Protein AF-A0A524NH60-F1 (afdb_monomer)

Nearest PDB structures (foldseek):
  4wa6-assembly3_H-2  TM=2.767E-01  e=3.581E+00  Saccharomyces cerevisiae S288C
  4w4u-assembly2_H  TM=2.781E-01  e=4.395E+00  Saccharomyces cerevisiae S288C
  4fk5-assembly1_E  TM=2.420E-01  e=9.314E+00  Saccharomyces cerevisiae S288C

Secondary structure (DSSP, 8-state):
-HHHHHHHHHHHHHHHHHHHHT----SPPHHHHHHHHHHHTT-TT--HHHHHHHHHHHTT--SS--------PPPSSPEEPTTT--EE-HHHHHHHHHHHHHHHHHHHHHHH--

Foldseek 3Di:
DVVVVVVVVVCVVVVVVCVVPVQPFFQDDPVNLVVVLVVVVVVPPQDPVNSVVSSVVSVPDGRDDDDDDDDDDFDQFFDAAPPPRDTDGSVVSVCVVCVPPVVVVVVVVVVVPD

pLDDT: mean 83.82, std 10.53, range [32.84, 96.94]

Sequence (114 aa):
MHAVWIWATAIVVYGLFRLWYDGWRGPLTPQEIEGHLERLRPSSDVDSARMEAVRGFLERDDGREFFMLNLVRLQPEPVARPYTGERMPAVKVLEGYTGSFVPALIAALVQITW

Mean predicted aligned error: 9.51 Å

Radius of gyration: 22.29 Å; Cα contacts (8 Å, |Δi|>4): 48; chains: 1; bounding box: 45×42×63 Å

Structure (mmCIF, N/CA/C/O backbone):
data_AF-A0A524NH60-F1
#
_entry.id   AF-A0A524NH60-F1
#
loop_
_atom_site.group_PDB
_atom_site.id
_atom_site.type_symbol
_atom_site.label_atom_id
_atom_site.label_alt_id
_atom_site.label_comp_id
_atom_site.label_asym_id
_atom_site.label_entity_id
_atom_site.label_seq_id
_atom_site.pdbx_PDB_ins_code
_atom_site.Cartn_x
_atom_site.Cartn_y
_atom_site.Cartn_z
_atom_site.occupancy
_atom_site.B_iso_or_equiv
_atom_site.auth_seq_id
_atom_site.auth_comp_id
_atom_site.auth_asym_id
_atom_site.auth_atom_id
_atom_site.pdbx_PDB_model_num
ATOM 1 N N . MET A 1 1 ? -24.744 -24.017 32.234 1.00 62.44 1 MET A N 1
ATOM 2 C CA . MET A 1 1 ? -23.640 -23.155 32.720 1.00 62.44 1 MET A CA 1
ATOM 3 C C . MET A 1 1 ? -22.483 -23.029 31.717 1.00 62.44 1 MET A C 1
ATOM 5 O O . MET A 1 1 ? -21.870 -21.976 31.688 1.00 62.44 1 MET A O 1
ATOM 9 N N . HIS A 1 2 ? -22.218 -24.009 30.839 1.00 72.94 2 HIS A N 1
ATOM 10 C CA . HIS A 1 2 ? -21.136 -23.923 29.832 1.00 72.94 2 HIS A CA 1
ATOM 11 C C . HIS A 1 2 ? -21.422 -23.004 28.634 1.00 72.94 2 HIS A C 1
ATOM 13 O O . HIS A 1 2 ? -20.512 -22.351 28.137 1.00 72.94 2 HIS A O 1
ATOM 19 N N . ALA A 1 3 ? -22.683 -22.901 28.201 1.00 83.44 3 ALA A N 1
ATOM 20 C CA . ALA A 1 3 ? -23.054 -22.064 27.058 1.00 83.44 3 ALA A CA 1
ATOM 21 C C . ALA A 1 3 ? -22.703 -20.580 27.271 1.00 83.44 3 ALA A C 1
ATOM 23 O O . ALA A 1 3 ? -22.219 -19.929 26.354 1.00 83.44 3 ALA A O 1
ATOM 24 N N . VAL A 1 4 ? -22.879 -20.062 28.491 1.00 91.50 4 VAL A N 1
ATOM 25 C CA . VAL A 1 4 ? -22.575 -18.659 28.824 1.00 91.50 4 VAL A CA 1
ATOM 26 C C . VAL A 1 4 ? -21.087 -18.356 28.639 1.00 91.50 4 VAL A C 1
ATOM 28 O O . VAL A 1 4 ? -20.748 -17.319 28.084 1.00 91.50 4 VAL A O 1
ATOM 31 N N . TRP A 1 5 ? -20.204 -19.278 29.031 1.00 93.31 5 TRP A N 1
ATOM 32 C CA . TRP A 1 5 ? -18.759 -19.113 28.864 1.00 93.31 5 TRP A CA 1
ATOM 33 C C . TRP A 1 5 ? -18.328 -19.160 27.398 1.00 93.31 5 TRP A C 1
ATOM 35 O O . TRP A 1 5 ? -17.512 -18.342 26.994 1.00 93.31 5 TRP A O 1
ATOM 45 N N . ILE A 1 6 ? -18.923 -20.041 26.586 1.00 93.06 6 ILE A N 1
ATOM 46 C CA . ILE A 1 6 ? -18.647 -20.104 25.140 1.00 93.06 6 ILE A CA 1
ATOM 47 C C . ILE A 1 6 ? -19.011 -18.774 24.469 1.00 93.06 6 ILE A C 1
ATOM 49 O O . ILE A 1 6 ? -18.200 -18.207 23.739 1.00 93.06 6 ILE A O 1
ATOM 53 N N . TRP A 1 7 ? -20.204 -18.247 24.753 1.00 95.38 7 TRP A N 1
ATOM 54 C CA . TRP A 1 7 ? -20.650 -16.967 24.200 1.00 95.38 7 TRP A CA 1
ATOM 55 C C . TRP A 1 7 ? -19.836 -15.782 24.726 1.00 95.38 7 TRP A C 1
ATOM 57 O O . TRP A 1 7 ? -19.492 -14.896 23.949 1.00 95.38 7 TRP A O 1
ATOM 67 N N . ALA A 1 8 ? -19.464 -15.781 26.009 1.00 95.44 8 ALA A N 1
ATOM 68 C CA . ALA A 1 8 ? -18.603 -14.748 26.578 1.00 95.44 8 ALA A CA 1
ATOM 69 C C . ALA A 1 8 ? -17.225 -14.727 25.901 1.00 95.44 8 ALA A C 1
ATOM 71 O O . ALA A 1 8 ? -16.763 -13.669 25.478 1.00 95.44 8 ALA A O 1
ATOM 72 N N . THR A 1 9 ? -16.592 -15.891 25.726 1.00 95.75 9 THR A N 1
ATOM 73 C CA . THR A 1 9 ? -15.311 -15.995 25.017 1.00 95.75 9 THR A CA 1
ATOM 74 C C . THR A 1 9 ? -15.441 -15.556 23.562 1.00 95.75 9 THR A C 1
ATOM 76 O O . THR A 1 9 ? -14.596 -14.802 23.087 1.00 95.75 9 THR A O 1
ATOM 79 N N . ALA A 1 10 ? -16.508 -15.958 22.865 1.00 95.44 10 ALA A N 1
ATOM 80 C CA . ALA A 1 10 ? -16.745 -15.538 21.486 1.00 95.44 10 ALA A CA 1
ATOM 81 C C . ALA A 1 10 ? -16.875 -14.011 21.360 1.00 95.44 10 ALA A C 1
ATOM 83 O O . ALA A 1 10 ? -16.264 -13.422 20.472 1.00 95.44 10 ALA A O 1
ATOM 84 N N . ILE A 1 11 ? -17.601 -13.360 22.277 1.00 96.69 11 ILE A N 1
ATOM 85 C CA . ILE A 1 11 ? -17.739 -11.896 22.309 1.00 96.69 11 ILE A CA 1
ATOM 86 C C . ILE A 1 11 ? -16.391 -11.223 22.565 1.00 96.69 11 ILE A C 1
ATOM 88 O O . ILE A 1 11 ? -16.067 -10.249 21.891 1.00 96.69 11 ILE A O 1
ATOM 92 N N . VAL A 1 12 ? -15.593 -11.738 23.503 1.00 96.94 12 VAL A N 1
ATOM 93 C CA . V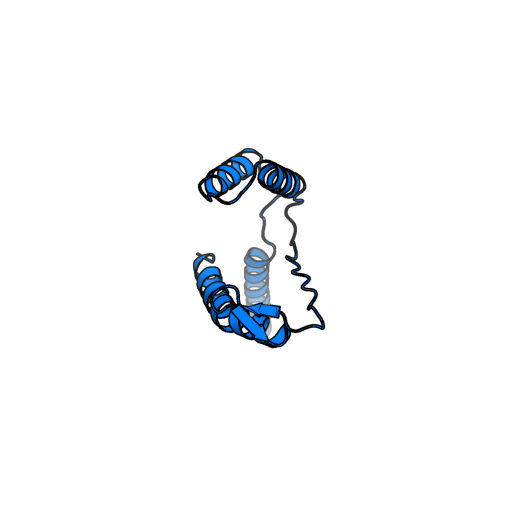AL A 1 12 ? -14.268 -11.174 23.806 1.00 96.94 12 VAL A CA 1
ATOM 94 C C . VAL A 1 12 ? -13.340 -11.291 22.600 1.00 96.94 12 VAL A C 1
ATOM 96 O O . VAL A 1 12 ? -12.741 -10.298 22.198 1.00 96.94 12 VAL A O 1
ATOM 99 N N . VAL A 1 13 ? -13.252 -12.472 21.983 1.00 96.62 13 VAL A N 1
ATOM 100 C CA . VAL A 1 13 ? -12.412 -12.691 20.796 1.00 96.62 13 VAL A CA 1
ATOM 101 C C . VAL A 1 13 ? -12.870 -11.808 19.639 1.00 96.62 13 VAL A C 1
ATOM 103 O O . VAL A 1 13 ? -12.044 -11.168 18.994 1.00 96.62 13 VAL A O 1
ATOM 106 N N . TYR A 1 14 ? -14.180 -11.720 19.406 1.00 94.81 14 TYR A N 1
ATOM 107 C CA . TYR A 1 14 ? -14.732 -10.874 18.354 1.00 94.81 14 TYR A CA 1
ATOM 108 C C . TYR A 1 14 ? -14.493 -9.383 18.620 1.00 94.81 14 TYR A C 1
ATOM 110 O O . TYR A 1 14 ? -14.135 -8.647 17.706 1.00 94.81 14 TYR A O 1
ATOM 118 N N . GLY A 1 15 ? -14.637 -8.934 19.868 1.00 95.19 15 GLY A N 1
ATOM 119 C CA . GLY A 1 15 ? -14.366 -7.555 20.266 1.00 95.19 15 GLY A CA 1
ATOM 120 C C . GLY A 1 15 ? -12.896 -7.182 20.093 1.00 95.19 15 GLY A C 1
ATOM 121 O O . GLY A 1 15 ? -12.602 -6.132 19.532 1.00 95.19 15 GLY A O 1
ATOM 122 N N . LEU A 1 16 ? -11.977 -8.063 20.501 1.00 94.06 16 LEU A N 1
ATOM 123 C CA . LEU A 1 16 ? -10.539 -7.882 20.284 1.00 94.06 16 LEU A CA 1
ATOM 124 C C . LEU A 1 16 ? -10.193 -7.849 18.795 1.00 94.06 16 LEU A C 1
ATOM 126 O O . LEU A 1 16 ? -9.455 -6.969 18.360 1.00 94.06 16 LEU A O 1
ATOM 130 N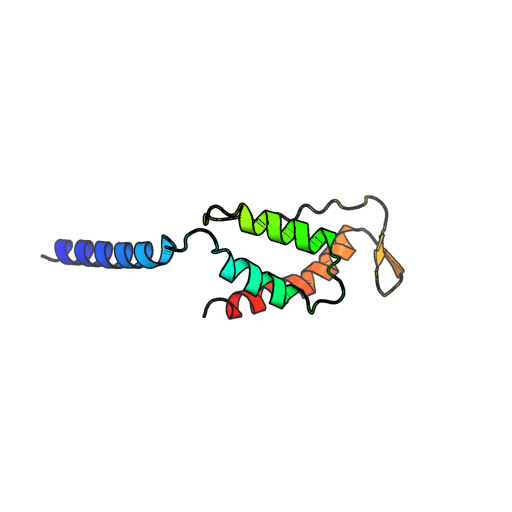 N . PHE A 1 17 ? -10.761 -8.771 18.013 1.00 91.88 17 PHE A N 1
ATOM 131 C CA . PHE A 1 17 ? -10.595 -8.781 16.563 1.00 91.88 17 PHE A CA 1
ATOM 132 C C . PHE A 1 17 ? -11.065 -7.465 15.952 1.00 91.88 17 PHE A C 1
ATOM 134 O O . PHE A 1 17 ? -10.336 -6.859 15.180 1.00 91.88 17 PHE A O 1
ATOM 141 N N . ARG A 1 18 ? -12.249 -6.988 16.336 1.00 90.19 18 ARG A N 1
ATOM 142 C CA . ARG A 1 18 ? -12.817 -5.746 15.820 1.00 90.19 18 ARG A CA 1
ATOM 143 C C . ARG A 1 18 ? -12.001 -4.519 16.220 1.00 90.19 18 ARG A C 1
ATOM 145 O O . ARG A 1 18 ? -11.785 -3.650 15.391 1.00 90.19 18 ARG A O 1
ATOM 152 N N . LEU A 1 19 ? -11.515 -4.467 17.459 1.00 87.50 19 LEU A N 1
ATOM 153 C CA . LEU A 1 19 ? -10.647 -3.390 17.943 1.00 87.50 19 LEU A CA 1
ATOM 154 C C . LEU A 1 19 ? -9.350 -3.298 17.128 1.00 87.50 19 LEU A C 1
ATOM 156 O O . LEU A 1 19 ? -8.857 -2.207 16.861 1.00 87.50 19 LEU A O 1
ATOM 160 N N . TRP A 1 20 ? -8.806 -4.451 16.740 1.00 85.50 20 TRP A N 1
ATOM 161 C CA . TRP A 1 20 ? -7.615 -4.540 15.905 1.00 85.50 20 TRP A CA 1
ATOM 162 C C . TRP A 1 20 ? -7.912 -4.272 14.418 1.00 85.50 20 TRP A C 1
ATOM 164 O O . TRP A 1 20 ? -7.127 -3.601 13.755 1.00 85.50 20 TRP A O 1
ATOM 174 N N . TYR A 1 21 ? -9.044 -4.762 13.904 1.00 83.00 21 TYR A N 1
ATOM 175 C CA . TYR A 1 21 ? -9.406 -4.721 12.483 1.00 83.00 21 TYR A CA 1
ATOM 176 C C . TYR A 1 21 ? -9.987 -3.376 12.035 1.00 83.00 21 TYR A C 1
ATOM 178 O O . TYR A 1 21 ? -9.641 -2.903 10.959 1.00 83.00 21 TYR A O 1
ATOM 186 N N . ASP A 1 22 ? -10.833 -2.733 12.851 1.00 80.38 22 ASP A N 1
ATOM 187 C CA . ASP A 1 22 ? -11.543 -1.495 12.477 1.00 80.38 22 ASP A CA 1
ATOM 188 C C . ASP A 1 22 ? -10.604 -0.278 12.335 1.00 80.38 22 ASP A C 1
ATOM 190 O O . ASP A 1 22 ? -11.088 0.818 12.068 1.00 80.38 22 ASP A O 1
ATOM 194 N N . GLY A 1 23 ? -9.285 -0.458 12.514 1.00 67.69 23 GLY A N 1
ATOM 195 C CA . GLY A 1 23 ? -8.244 0.453 12.038 1.00 67.69 23 GLY A CA 1
ATOM 196 C C . GLY A 1 23 ? -8.570 1.925 12.264 1.00 67.69 23 GLY A C 1
ATOM 197 O O . GLY A 1 23 ? -8.877 2.638 11.319 1.00 67.69 23 GLY A O 1
ATOM 198 N N . TRP A 1 24 ? -8.500 2.401 13.510 1.00 68.88 24 TRP A N 1
ATOM 199 C CA . TRP A 1 24 ? -8.912 3.760 13.908 1.00 68.88 24 TRP A CA 1
ATOM 200 C C . TRP A 1 24 ? -8.040 4.908 13.361 1.00 68.88 24 TRP A C 1
ATOM 202 O O . TRP A 1 24 ? -8.006 5.997 13.937 1.00 68.88 24 TRP A O 1
ATOM 212 N N . ARG A 1 25 ? -7.288 4.683 12.283 1.00 70.62 25 ARG A N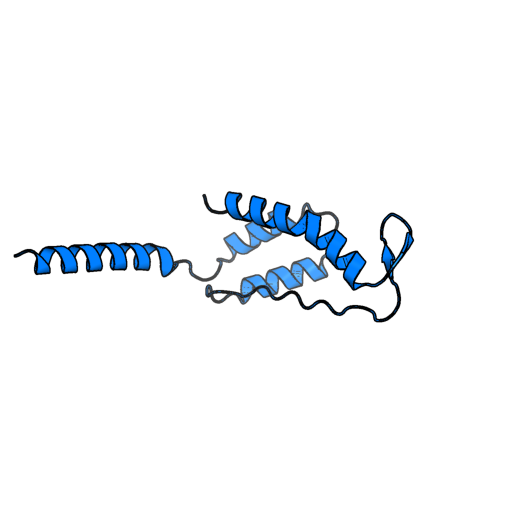 1
ATOM 213 C CA . ARG A 1 25 ? -6.476 5.717 11.646 1.00 70.62 25 ARG A CA 1
ATOM 214 C C . ARG A 1 25 ? -7.375 6.567 10.752 1.00 70.62 25 ARG A C 1
ATOM 216 O O . ARG A 1 25 ? -8.039 6.054 9.863 1.00 70.62 25 ARG A O 1
ATOM 223 N N . GLY A 1 26 ? -7.424 7.862 11.050 1.00 77.12 26 GLY A N 1
ATOM 224 C CA . GLY A 1 26 ? -8.067 8.856 10.197 1.00 77.12 26 GLY A CA 1
ATOM 225 C C . GLY A 1 26 ? -7.185 9.244 9.002 1.00 77.12 26 GLY A C 1
ATOM 226 O O . GLY A 1 26 ? -6.096 8.688 8.844 1.00 77.12 26 GLY A O 1
ATOM 227 N N . PRO A 1 27 ? -7.636 10.209 8.183 1.00 83.06 27 PRO A N 1
ATOM 228 C CA . PRO A 1 27 ? -6.842 10.739 7.079 1.00 83.06 27 PRO A CA 1
ATOM 229 C C . PRO A 1 27 ? -5.517 11.323 7.578 1.00 83.06 27 PRO A C 1
ATOM 231 O O . PRO A 1 27 ? -5.438 11.846 8.696 1.00 83.06 27 PRO A O 1
ATOM 234 N N . LEU A 1 28 ? -4.489 11.253 6.731 1.00 83.00 28 LEU A N 1
ATOM 235 C CA . LEU A 1 28 ? -3.162 11.784 7.040 1.00 83.00 28 LEU A CA 1
ATOM 236 C C . LEU A 1 28 ? -3.211 13.283 7.357 1.00 83.00 28 LEU A C 1
ATOM 238 O O . LEU A 1 28 ? -3.809 14.087 6.638 1.00 83.00 28 LEU A O 1
ATOM 242 N N . THR A 1 29 ? -2.528 13.679 8.427 1.00 85.88 29 THR A N 1
ATOM 243 C CA . THR A 1 29 ? -2.368 15.090 8.781 1.00 85.88 29 THR A CA 1
ATOM 244 C C . THR A 1 29 ? -1.351 15.776 7.860 1.00 85.88 29 THR A C 1
ATOM 246 O O . THR A 1 29 ? -0.412 15.135 7.379 1.00 85.88 29 THR A O 1
ATOM 249 N N . PRO A 1 30 ? -1.450 17.101 7.644 1.00 84.88 30 PRO A N 1
ATOM 250 C CA . PRO A 1 30 ? -0.483 17.833 6.823 1.00 84.88 30 PRO A CA 1
ATOM 251 C C . PRO A 1 30 ? 0.975 17.662 7.281 1.00 84.88 30 PRO A C 1
ATOM 253 O O . PRO A 1 30 ? 1.884 17.634 6.453 1.00 84.88 30 PRO A O 1
ATOM 256 N N . GLN A 1 31 ? 1.208 17.517 8.591 1.00 85.69 31 GLN A N 1
ATOM 257 C CA . GLN A 1 31 ? 2.544 17.281 9.143 1.00 85.69 31 GLN A CA 1
ATOM 258 C C . GLN A 1 31 ? 3.079 15.886 8.794 1.00 85.69 31 GLN A C 1
ATOM 260 O O . GLN A 1 31 ? 4.262 15.743 8.485 1.00 85.69 31 GLN A O 1
ATOM 265 N N . GLU A 1 32 ? 2.222 14.861 8.817 1.00 85.81 32 GLU A N 1
ATOM 266 C CA . GLU A 1 32 ? 2.594 13.505 8.399 1.00 85.81 32 GLU A CA 1
ATOM 267 C C . GLU A 1 32 ? 2.916 13.468 6.905 1.00 85.81 32 GLU A C 1
ATOM 269 O O . GLU A 1 32 ? 3.928 12.883 6.516 1.00 85.81 32 GLU A O 1
ATOM 274 N N . ILE A 1 33 ? 2.113 14.146 6.077 1.00 87.00 33 ILE A N 1
ATOM 275 C CA . ILE A 1 33 ? 2.339 14.251 4.629 1.00 87.00 33 ILE A CA 1
ATOM 276 C C . ILE A 1 33 ? 3.723 14.840 4.343 1.00 87.00 33 ILE A C 1
ATOM 278 O O . ILE A 1 33 ? 4.482 14.253 3.572 1.00 87.00 33 ILE A O 1
ATOM 282 N N . GLU A 1 34 ? 4.091 15.950 4.989 1.00 87.06 34 GLU A N 1
ATOM 283 C CA . GLU A 1 34 ? 5.409 16.561 4.785 1.00 87.06 34 GLU A CA 1
ATOM 284 C C . GLU A 1 34 ? 6.542 15.615 5.207 1.00 87.06 34 GLU A C 1
ATOM 286 O O . GLU A 1 34 ? 7.476 15.386 4.439 1.00 87.06 34 GLU A O 1
ATOM 291 N N . GLY A 1 35 ? 6.411 14.961 6.366 1.00 85.69 35 GLY A N 1
ATOM 292 C CA . GLY A 1 35 ? 7.392 13.975 6.828 1.00 85.69 35 GLY A CA 1
ATOM 293 C C . GLY A 1 35 ? 7.540 12.768 5.889 1.00 85.69 35 GLY A C 1
ATOM 294 O O . GLY A 1 35 ? 8.636 12.221 5.743 1.00 85.69 35 GLY A O 1
ATOM 295 N N . HIS A 1 36 ? 6.465 12.347 5.216 1.00 83.75 36 HIS A N 1
ATOM 296 C CA . HIS A 1 36 ? 6.523 11.305 4.188 1.00 83.75 36 HIS A CA 1
ATOM 297 C C . HIS A 1 36 ? 7.213 11.791 2.907 1.00 83.75 36 HIS A C 1
ATOM 299 O O . HIS A 1 36 ? 8.052 11.072 2.359 1.00 83.75 36 HIS A O 1
ATOM 305 N N . LEU A 1 37 ? 6.915 13.010 2.450 1.00 85.75 37 LEU A N 1
ATOM 306 C CA . LEU A 1 37 ? 7.539 13.605 1.263 1.00 85.75 37 LEU A CA 1
ATOM 307 C C . LEU A 1 37 ? 9.044 13.849 1.466 1.00 85.75 37 LEU A C 1
ATOM 309 O O . LEU A 1 37 ? 9.842 13.592 0.561 1.00 85.75 37 LEU A O 1
ATOM 313 N N . GLU A 1 38 ? 9.459 14.254 2.668 1.00 85.50 38 GLU A N 1
ATOM 314 C CA . GLU A 1 38 ? 10.873 14.410 3.028 1.00 85.50 38 GLU A CA 1
ATOM 315 C C . GLU A 1 38 ? 11.654 13.094 2.946 1.00 85.50 38 GLU A C 1
ATOM 317 O O . GLU A 1 38 ? 12.799 13.093 2.497 1.00 85.50 38 GLU A O 1
ATOM 322 N N . ARG A 1 39 ? 11.040 11.959 3.308 1.00 82.19 39 ARG A N 1
ATOM 323 C CA . ARG A 1 39 ? 11.665 10.629 3.164 1.00 82.19 39 ARG A CA 1
ATOM 324 C C . ARG A 1 39 ? 11.735 10.151 1.716 1.00 82.19 39 ARG A C 1
ATOM 326 O O . ARG A 1 39 ? 12.569 9.305 1.408 1.00 82.19 39 ARG A O 1
ATOM 333 N N . LEU A 1 40 ? 10.880 10.673 0.837 1.00 78.00 40 LEU A N 1
ATOM 334 C CA . LEU A 1 40 ? 10.879 10.344 -0.592 1.00 78.00 40 LEU A CA 1
ATOM 335 C C . LEU A 1 40 ? 11.913 11.165 -1.378 1.00 78.00 40 LEU A C 1
ATOM 337 O O . LEU A 1 40 ? 12.483 10.652 -2.341 1.00 78.00 40 LEU A O 1
ATOM 341 N N . ARG A 1 41 ? 12.214 12.394 -0.934 1.00 72.56 41 ARG A N 1
ATOM 342 C CA . ARG A 1 41 ? 13.196 13.322 -1.541 1.00 72.56 41 ARG A CA 1
ATOM 343 C C . ARG A 1 41 ? 14.613 12.782 -1.806 1.00 72.56 41 ARG A C 1
ATOM 345 O O . ARG A 1 41 ? 15.192 13.214 -2.799 1.00 72.56 41 ARG A O 1
ATOM 352 N N . PRO A 1 42 ? 15.216 11.901 -0.983 1.00 67.31 42 PRO A N 1
ATOM 353 C CA . PRO A 1 42 ? 16.566 11.383 -1.223 1.00 67.31 42 PRO A CA 1
ATOM 354 C C . PRO A 1 42 ? 16.637 10.422 -2.415 1.00 67.31 42 PRO A C 1
ATOM 356 O O . PRO A 1 42 ? 17.727 10.095 -2.881 1.00 67.31 42 PRO A O 1
ATOM 359 N N . SER A 1 43 ? 15.487 9.954 -2.904 1.00 66.00 43 SER A N 1
ATOM 360 C CA . SER A 1 43 ? 15.396 9.081 -4.068 1.00 66.00 43 SER A CA 1
ATOM 361 C C . SER A 1 43 ? 15.676 9.919 -5.315 1.00 66.00 43 SER A C 1
ATOM 363 O O . SER A 1 43 ? 14.817 10.667 -5.772 1.00 66.00 43 SER A O 1
ATOM 365 N N . SER A 1 44 ? 16.879 9.794 -5.873 1.00 55.38 44 SER A N 1
ATOM 366 C CA . SER A 1 44 ? 17.412 10.575 -7.004 1.00 55.38 44 SER A CA 1
ATOM 367 C C . SER A 1 44 ? 16.611 10.502 -8.317 1.00 55.38 44 SER A C 1
ATOM 369 O O . SER A 1 44 ? 17.023 11.096 -9.306 1.00 55.38 44 SER A O 1
ATOM 371 N N . ASP A 1 45 ? 15.489 9.781 -8.332 1.00 64.19 45 ASP A N 1
ATOM 372 C CA . ASP A 1 45 ? 14.680 9.447 -9.511 1.00 64.19 45 ASP A CA 1
ATOM 373 C C . ASP A 1 45 ? 13.232 9.989 -9.428 1.00 64.19 45 ASP A C 1
ATOM 375 O O . ASP A 1 45 ? 12.376 9.683 -10.264 1.00 64.19 45 ASP A O 1
ATOM 379 N N . VAL A 1 46 ? 12.916 10.781 -8.393 1.00 66.88 46 VAL A N 1
ATOM 380 C CA . VAL A 1 46 ? 11.591 11.400 -8.223 1.00 66.88 46 VAL A CA 1
ATOM 381 C C . VAL A 1 46 ? 11.638 12.851 -8.694 1.00 66.88 46 VAL A C 1
ATOM 383 O O . VAL A 1 46 ? 12.085 13.739 -7.973 1.00 66.88 46 VAL A O 1
ATOM 386 N N . ASP A 1 47 ? 11.155 13.093 -9.912 1.00 79.31 47 ASP A N 1
ATOM 387 C CA . ASP A 1 47 ? 10.974 14.449 -10.436 1.00 79.31 47 ASP A CA 1
ATOM 388 C C . ASP A 1 47 ? 9.899 15.226 -9.646 1.00 79.31 47 ASP A C 1
ATOM 390 O O . ASP A 1 47 ? 8.953 14.656 -9.092 1.00 79.31 47 ASP A O 1
ATOM 394 N N . SER A 1 48 ? 10.036 16.549 -9.636 1.00 79.62 48 SER A N 1
ATOM 395 C CA . SER A 1 48 ? 9.128 17.539 -9.053 1.00 79.62 48 SER A CA 1
ATOM 396 C C . SER A 1 48 ? 7.649 17.275 -9.363 1.00 79.62 48 SER A C 1
ATOM 398 O O . SER A 1 48 ? 6.836 17.209 -8.443 1.00 79.62 48 SER A O 1
ATOM 400 N N . ALA A 1 49 ? 7.308 17.003 -10.626 1.00 82.75 49 ALA A N 1
ATOM 401 C CA . ALA A 1 49 ? 5.936 16.703 -11.042 1.00 82.75 49 ALA A CA 1
ATOM 402 C C . ALA A 1 49 ? 5.381 15.418 -10.398 1.00 82.75 49 ALA A C 1
ATOM 404 O O . ALA A 1 49 ? 4.200 15.331 -10.056 1.00 82.75 49 ALA A O 1
ATOM 405 N N . ARG A 1 50 ? 6.233 14.405 -10.192 1.00 81.69 50 ARG A N 1
ATOM 406 C CA . ARG A 1 50 ? 5.844 13.166 -9.504 1.00 81.69 50 ARG A CA 1
ATOM 407 C C . ARG A 1 50 ? 5.664 13.409 -8.007 1.00 81.69 50 ARG A C 1
ATOM 409 O O . ARG A 1 50 ? 4.756 12.830 -7.417 1.00 81.69 50 ARG A O 1
ATOM 416 N N . MET A 1 51 ? 6.476 14.282 -7.413 1.00 83.81 51 MET A N 1
ATOM 417 C CA . MET A 1 51 ? 6.334 14.672 -6.010 1.00 83.81 51 MET A CA 1
ATOM 418 C C . MET A 1 51 ? 5.016 15.417 -5.754 1.00 83.81 51 MET A C 1
ATOM 420 O O . MET A 1 51 ? 4.319 15.116 -4.787 1.00 83.81 51 MET A O 1
ATOM 424 N N . GLU A 1 52 ? 4.625 16.328 -6.649 1.00 86.69 52 GLU A N 1
ATOM 425 C CA . GLU A 1 52 ? 3.327 17.015 -6.577 1.00 86.69 52 GLU A CA 1
ATOM 426 C C . GLU A 1 52 ? 2.150 16.046 -6.732 1.00 86.69 52 GLU A C 1
ATOM 428 O O . GLU A 1 52 ? 1.175 16.131 -5.985 1.00 86.69 52 GLU A O 1
ATOM 433 N N . ALA A 1 53 ? 2.255 15.071 -7.642 1.00 86.81 53 ALA A N 1
ATOM 434 C CA . ALA A 1 53 ? 1.231 14.042 -7.806 1.00 86.81 53 ALA A CA 1
ATOM 435 C C . ALA A 1 53 ? 1.060 13.176 -6.544 1.00 86.81 53 ALA A C 1
ATOM 437 O O . ALA A 1 53 ? -0.070 12.861 -6.170 1.00 86.81 53 ALA A O 1
ATOM 438 N N . VAL A 1 54 ? 2.163 12.818 -5.872 1.00 87.06 54 VAL A N 1
ATOM 439 C CA . VAL A 1 54 ? 2.127 12.086 -4.594 1.00 87.06 54 VAL A CA 1
ATOM 440 C C . VAL A 1 54 ? 1.510 12.948 -3.496 1.00 87.06 54 VAL A C 1
ATOM 442 O O . VAL A 1 54 ? 0.615 12.473 -2.803 1.00 87.06 54 VAL A O 1
ATOM 445 N N . ARG A 1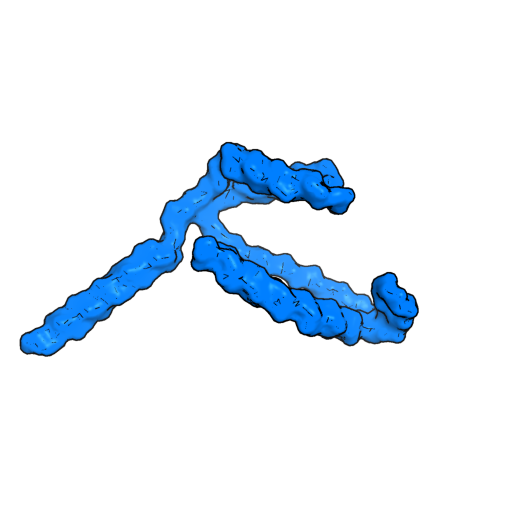 55 ? 1.909 14.221 -3.370 1.00 89.50 55 ARG A N 1
ATOM 446 C CA . ARG A 1 55 ? 1.304 15.156 -2.406 1.00 89.50 55 ARG A CA 1
ATOM 447 C C . ARG A 1 55 ? -0.210 15.252 -2.605 1.00 89.50 55 ARG A C 1
ATOM 449 O O . ARG A 1 55 ? -0.960 14.987 -1.675 1.00 89.50 55 ARG A O 1
ATOM 456 N N . GLY A 1 56 ? -0.661 15.533 -3.827 1.00 88.62 56 GLY A N 1
ATOM 457 C CA . GLY A 1 56 ? -2.088 15.646 -4.133 1.00 88.62 56 GLY A CA 1
ATOM 458 C C . GLY A 1 56 ? -2.862 14.326 -4.024 1.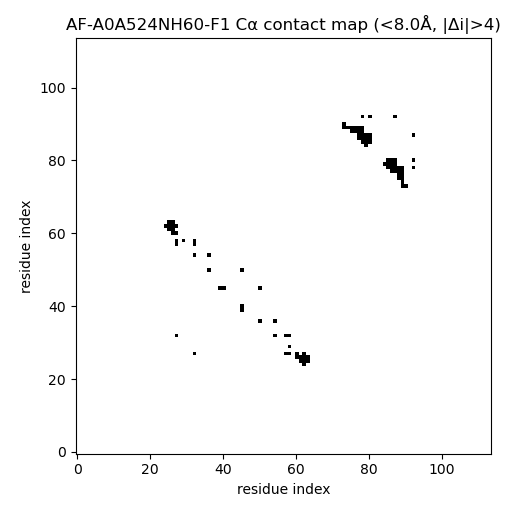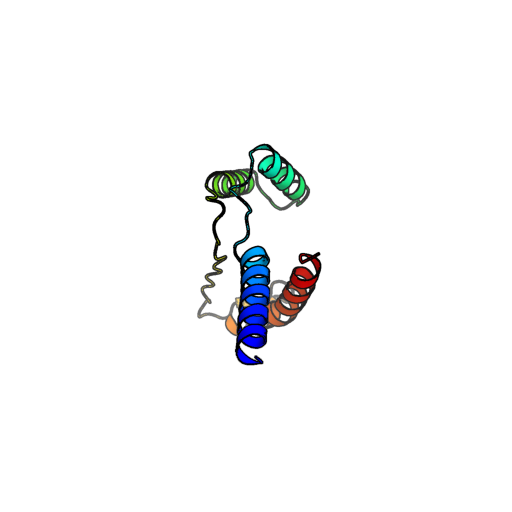00 88.62 56 GLY A C 1
ATOM 459 O O . GLY A 1 56 ? -4.091 14.345 -3.965 1.00 88.62 56 GLY A O 1
ATOM 460 N N . PHE A 1 57 ? -2.186 13.173 -4.038 1.00 87.50 57 PHE A N 1
ATOM 461 C CA . PHE A 1 57 ? -2.788 11.882 -3.697 1.00 87.50 57 PHE A CA 1
ATOM 462 C C . PHE A 1 57 ? -2.985 11.751 -2.182 1.00 87.50 57 PHE A C 1
ATOM 464 O O . PHE A 1 57 ? -4.095 11.452 -1.757 1.00 87.50 57 PHE A O 1
ATOM 471 N N . LEU A 1 58 ? -1.953 12.047 -1.383 1.00 87.50 58 LEU A N 1
ATOM 472 C CA . LEU A 1 58 ? -2.014 11.976 0.082 1.00 87.50 58 LEU A CA 1
ATOM 473 C C . LEU A 1 58 ? -2.987 13.001 0.685 1.00 87.50 58 LEU A C 1
ATOM 475 O O . LEU A 1 58 ? -3.671 12.697 1.650 1.00 87.50 58 LEU A O 1
ATOM 479 N N . GLU A 1 59 ? -3.102 14.196 0.103 1.00 88.38 59 GLU A N 1
ATOM 480 C CA . GLU A 1 59 ? -4.047 15.232 0.560 1.00 88.38 59 GLU A CA 1
ATOM 481 C C . GLU A 1 59 ? -5.516 14.882 0.289 1.00 88.38 59 GLU A C 1
ATOM 483 O O . GLU A 1 59 ? -6.414 15.413 0.939 1.00 88.38 59 GLU A O 1
ATOM 488 N N . ARG A 1 60 ? -5.774 14.007 -0.690 1.00 86.19 60 ARG A N 1
ATOM 489 C CA . ARG A 1 60 ? -7.119 13.507 -1.011 1.00 86.19 60 ARG A CA 1
ATOM 490 C C . ARG A 1 60 ? -7.430 12.177 -0.327 1.00 86.19 60 ARG A C 1
ATOM 492 O O . ARG A 1 60 ? -8.484 11.607 -0.607 1.00 86.19 60 ARG A O 1
ATOM 499 N N . ASP A 1 61 ? -6.528 11.693 0.522 1.00 83.81 61 ASP A N 1
ATOM 500 C CA . ASP A 1 61 ? -6.745 10.494 1.315 1.00 83.81 61 ASP A CA 1
ATOM 501 C C . ASP A 1 61 ? -7.916 10.708 2.280 1.00 83.81 61 ASP A C 1
ATOM 503 O O . ASP A 1 61 ? -7.985 11.702 3.004 1.00 83.81 61 ASP A O 1
ATOM 507 N N . ASP A 1 62 ? -8.864 9.777 2.268 1.00 79.62 62 ASP A N 1
ATOM 508 C CA . ASP A 1 62 ? -10.032 9.795 3.146 1.00 79.62 62 ASP A CA 1
ATOM 509 C C . ASP A 1 62 ? -9.836 8.914 4.391 1.00 79.62 62 ASP A C 1
ATOM 511 O O . ASP A 1 62 ? -10.756 8.777 5.203 1.00 79.62 62 ASP A O 1
ATOM 515 N N . GLY A 1 63 ? -8.634 8.343 4.551 1.00 76.12 63 GLY A N 1
ATOM 516 C CA . GLY A 1 63 ? -8.249 7.469 5.655 1.00 76.12 63 GLY A CA 1
ATOM 517 C C . GLY A 1 63 ? -8.854 6.067 5.569 1.00 76.12 63 GLY A C 1
ATOM 518 O O . GLY A 1 63 ? -8.729 5.291 6.515 1.00 76.12 63 GLY A O 1
ATOM 519 N N . ARG A 1 64 ? -9.543 5.729 4.470 1.00 79.88 64 ARG A N 1
ATOM 520 C CA . ARG A 1 64 ? -10.117 4.395 4.250 1.00 79.88 64 ARG A CA 1
ATOM 521 C C . ARG A 1 64 ? -9.135 3.491 3.507 1.00 79.88 64 ARG A C 1
ATOM 523 O O . ARG A 1 64 ? -8.057 3.896 3.082 1.00 79.88 64 ARG A O 1
ATOM 530 N N . GLU A 1 65 ? -9.507 2.222 3.365 1.00 77.50 65 GLU A N 1
ATOM 531 C CA . GLU A 1 65 ? -8.711 1.247 2.622 1.00 77.50 65 GLU A CA 1
ATOM 532 C C . GLU A 1 65 ? -8.511 1.700 1.167 1.00 77.50 65 GLU A C 1
ATOM 534 O O . GLU A 1 65 ? -9.475 1.906 0.425 1.00 77.50 65 GLU A O 1
ATOM 539 N N . PHE A 1 66 ? -7.250 1.811 0.742 1.00 77.00 66 PHE A N 1
ATOM 540 C CA . PHE A 1 66 ? -6.898 2.042 -0.654 1.00 77.00 66 PHE A CA 1
ATOM 541 C C . PHE A 1 66 ? -6.367 0.7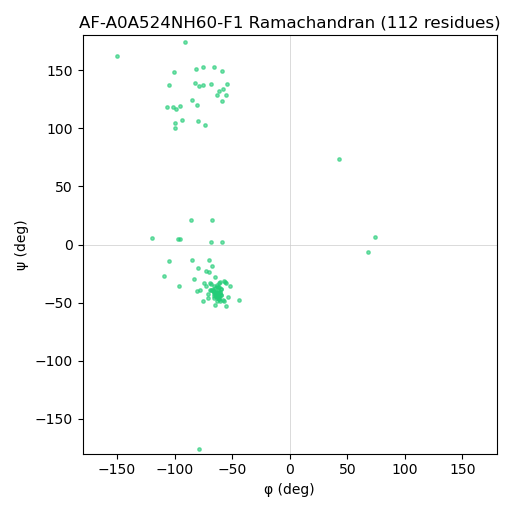52 -1.284 1.00 77.00 66 PHE A C 1
ATOM 543 O O . PHE A 1 66 ? -5.547 0.035 -0.709 1.00 77.00 66 PHE A O 1
ATOM 550 N N . PHE A 1 67 ? -6.803 0.468 -2.510 1.00 80.00 67 PHE A N 1
ATOM 551 C CA . PHE A 1 67 ? -6.296 -0.659 -3.286 1.00 80.00 67 PHE A CA 1
ATOM 552 C C . PHE A 1 67 ? -5.237 -0.169 -4.269 1.00 80.00 67 PHE A C 1
ATOM 554 O O . PHE A 1 67 ? -5.529 0.597 -5.189 1.00 80.00 67 PHE A O 1
ATOM 561 N N . MET A 1 68 ? -3.998 -0.631 -4.102 1.00 83.44 68 MET A N 1
ATOM 562 C CA . MET A 1 68 ? -2.934 -0.354 -5.064 1.00 83.44 68 MET A CA 1
ATOM 563 C C . MET A 1 68 ? -3.067 -1.296 -6.267 1.00 83.44 68 MET A C 1
ATOM 565 O O . MET A 1 68 ? -2.764 -2.486 -6.183 1.00 83.44 68 MET A O 1
ATOM 569 N N . LEU A 1 69 ? -3.529 -0.758 -7.397 1.00 85.06 69 LEU A N 1
ATOM 570 C CA . LEU A 1 69 ? -3.731 -1.510 -8.633 1.00 85.06 69 LEU A CA 1
ATOM 571 C C . LEU A 1 69 ? -2.587 -1.265 -9.623 1.00 85.06 69 LEU A C 1
ATOM 573 O O . LEU A 1 69 ? -2.408 -0.156 -10.121 1.00 85.06 69 LEU A O 1
ATOM 577 N N . ASN A 1 70 ? -1.867 -2.330 -9.974 1.00 85.94 70 ASN A N 1
ATOM 578 C CA . ASN A 1 70 ? -0.848 -2.305 -11.021 1.00 85.94 70 ASN A CA 1
ATOM 579 C C . ASN A 1 70 ? -1.421 -2.884 -12.323 1.00 85.94 70 ASN A C 1
ATOM 581 O O . ASN A 1 70 ? -1.578 -4.097 -12.452 1.00 85.94 70 ASN A O 1
ATOM 585 N N . LEU A 1 71 ? -1.730 -2.024 -13.299 1.00 88.69 71 LEU A N 1
ATOM 586 C CA . LEU A 1 71 ? -2.190 -2.440 -14.628 1.00 88.69 71 LEU A CA 1
ATOM 587 C C . LEU A 1 71 ? -1.006 -2.533 -15.594 1.00 88.69 71 LEU A C 1
ATOM 589 O O . LEU A 1 71 ? -0.467 -1.518 -16.031 1.00 88.69 71 LEU A O 1
ATOM 593 N N . VAL A 1 72 ? -0.612 -3.758 -15.948 1.00 88.75 72 VAL A N 1
ATOM 594 C CA . VAL A 1 72 ? 0.509 -4.013 -16.863 1.00 88.75 72 VAL A CA 1
ATOM 595 C C . VAL A 1 72 ? -0.019 -4.474 -18.216 1.00 88.75 72 VAL A C 1
ATOM 597 O O . VAL A 1 72 ? -0.648 -5.524 -18.329 1.00 88.75 72 VAL A O 1
ATOM 600 N N . ARG A 1 73 ? 0.271 -3.703 -19.268 1.00 91.69 73 ARG A N 1
ATOM 601 C CA . ARG A 1 73 ? -0.008 -4.091 -20.655 1.00 91.69 73 ARG A CA 1
ATOM 602 C C . ARG A 1 73 ? 1.235 -4.716 -21.277 1.00 91.69 73 ARG A C 1
ATOM 604 O O . ARG A 1 73 ? 2.263 -4.057 -21.409 1.00 91.69 73 ARG A O 1
ATOM 611 N N . LEU A 1 74 ? 1.124 -5.973 -21.692 1.00 91.38 74 LEU A N 1
ATOM 612 C CA . LEU A 1 74 ? 2.208 -6.693 -22.355 1.00 91.38 74 LEU A CA 1
ATOM 613 C C . LEU A 1 74 ? 2.262 -6.351 -23.845 1.00 91.38 74 LEU A C 1
ATOM 615 O O . LEU A 1 74 ? 1.228 -6.252 -24.509 1.00 91.38 74 LEU A O 1
ATOM 619 N N . GLN A 1 75 ? 3.477 -6.177 -24.362 1.00 90.62 75 GLN A N 1
ATOM 620 C CA . GLN A 1 75 ? 3.695 -6.016 -25.796 1.00 90.62 75 GLN A CA 1
ATOM 621 C C . GLN A 1 75 ? 3.551 -7.377 -26.496 1.00 90.62 75 GLN A C 1
ATOM 623 O O . GLN A 1 75 ? 4.055 -8.372 -25.968 1.00 90.62 75 GLN A O 1
ATOM 628 N N . PRO A 1 76 ? 2.874 -7.437 -27.658 1.00 89.12 76 PRO A N 1
ATOM 629 C CA . PRO A 1 76 ? 2.745 -8.675 -28.426 1.00 89.12 76 PRO A CA 1
ATOM 630 C C . PRO A 1 76 ? 4.086 -9.106 -29.033 1.00 89.12 76 PRO A C 1
ATOM 632 O O . PRO A 1 76 ? 4.371 -10.296 -29.124 1.00 89.12 76 PRO A O 1
ATOM 635 N N . GLU A 1 77 ? 4.923 -8.135 -29.396 1.00 92.25 77 GLU A N 1
ATOM 636 C CA . GLU A 1 77 ? 6.247 -8.377 -29.954 1.00 92.25 77 GLU A CA 1
ATOM 637 C C . GLU A 1 77 ? 7.290 -8.675 -28.865 1.00 92.25 77 GLU A C 1
ATOM 639 O O . GLU A 1 77 ? 7.192 -8.151 -27.747 1.00 92.25 77 GLU A O 1
ATOM 644 N N . PRO A 1 78 ? 8.338 -9.458 -29.181 1.00 91.69 78 PRO A N 1
ATOM 645 C CA . PRO A 1 78 ? 9.451 -9.683 -28.271 1.00 91.69 78 PRO A CA 1
ATOM 646 C C . PRO A 1 78 ? 10.108 -8.374 -27.811 1.00 91.69 78 PRO A C 1
ATOM 648 O O . PRO A 1 78 ? 10.538 -7.531 -28.610 1.00 91.69 78 PRO A O 1
ATOM 651 N N . VAL A 1 79 ? 10.249 -8.230 -26.497 1.00 91.31 79 VAL A N 1
ATOM 652 C CA . VAL A 1 79 ? 10.864 -7.065 -25.854 1.00 91.31 79 VAL A CA 1
ATOM 653 C C . VAL A 1 79 ? 12.303 -7.382 -25.457 1.00 91.31 79 VAL A C 1
ATOM 655 O O . VAL A 1 79 ? 12.642 -8.530 -25.168 1.00 91.31 79 VAL A O 1
ATOM 658 N N . ALA A 1 80 ? 13.166 -6.367 -25.488 1.00 91.25 80 ALA A N 1
ATOM 659 C CA . ALA A 1 80 ? 14.560 -6.506 -25.084 1.00 91.25 80 ALA A CA 1
ATOM 660 C C . ALA A 1 80 ? 14.675 -6.492 -23.555 1.00 91.25 80 ALA A C 1
ATOM 662 O O . ALA A 1 80 ? 14.062 -5.657 -22.885 1.00 91.25 80 ALA A O 1
ATOM 663 N N . ARG A 1 81 ? 15.484 -7.394 -22.995 1.00 86.88 81 ARG A N 1
ATOM 664 C CA . ARG A 1 81 ? 15.776 -7.395 -21.559 1.00 86.88 81 ARG A CA 1
ATOM 665 C C . ARG A 1 81 ? 16.627 -6.163 -21.186 1.00 86.88 81 ARG A C 1
ATOM 667 O O . ARG A 1 81 ? 17.601 -5.905 -21.896 1.00 86.88 81 ARG A O 1
ATOM 674 N N . PRO A 1 82 ? 16.363 -5.465 -20.060 1.00 80.81 82 PRO A N 1
ATOM 675 C CA . PRO A 1 82 ? 17.072 -4.226 -19.705 1.00 80.81 82 PRO A CA 1
ATOM 676 C C . PRO A 1 82 ? 18.602 -4.339 -19.608 1.00 80.81 82 PRO A C 1
ATOM 678 O O . PRO A 1 82 ? 19.295 -3.375 -19.906 1.00 80.81 82 PRO A O 1
ATOM 681 N N . TYR A 1 83 ? 19.133 -5.506 -19.219 1.00 80.75 83 TYR A N 1
ATOM 682 C CA . TYR A 1 83 ? 20.572 -5.697 -18.973 1.00 80.75 83 TYR A CA 1
ATOM 683 C C . TYR A 1 83 ? 21.287 -6.562 -20.014 1.00 80.75 83 TYR A C 1
ATOM 685 O O . TYR A 1 83 ? 22.487 -6.412 -20.208 1.00 80.75 83 TYR A O 1
ATOM 693 N N . THR A 1 84 ? 20.574 -7.481 -20.674 1.00 86.38 84 THR A N 1
ATOM 694 C CA . THR A 1 84 ? 21.183 -8.403 -21.648 1.00 86.38 84 THR A CA 1
ATOM 695 C C . THR A 1 84 ? 20.869 -8.038 -23.094 1.00 86.38 84 THR A C 1
ATOM 697 O O . THR A 1 84 ? 21.492 -8.583 -23.997 1.00 86.38 84 THR A O 1
ATOM 700 N N . GLY A 1 85 ? 19.884 -7.164 -23.343 1.00 87.62 85 GLY A N 1
ATOM 701 C CA . GLY A 1 85 ? 19.433 -6.796 -24.691 1.00 87.62 85 GLY A CA 1
ATOM 702 C C . GLY A 1 85 ? 18.738 -7.923 -25.469 1.00 87.62 85 GLY A C 1
ATOM 703 O O . GLY A 1 85 ? 18.193 -7.687 -26.546 1.00 87.62 85 GLY A O 1
ATOM 704 N N . GLU A 1 86 ? 18.716 -9.138 -24.922 1.00 91.44 86 GLU A N 1
ATOM 705 C CA . GLU A 1 86 ? 18.100 -10.317 -25.521 1.00 91.44 86 GLU A CA 1
ATOM 706 C C . GLU A 1 86 ? 16.594 -10.103 -25.717 1.00 91.44 86 GLU A C 1
ATOM 708 O O . GLU A 1 86 ? 15.892 -9.663 -24.801 1.00 91.44 86 GLU A O 1
ATOM 713 N N . ARG A 1 87 ? 16.099 -10.419 -26.919 1.00 92.62 87 ARG A N 1
ATOM 714 C CA . ARG A 1 87 ? 14.684 -10.311 -27.289 1.00 92.62 87 ARG A CA 1
ATOM 715 C C . ARG A 1 87 ? 13.933 -11.562 -26.856 1.00 92.62 87 ARG A C 1
ATOM 717 O O . ARG A 1 87 ? 14.267 -12.661 -27.286 1.00 92.62 87 ARG A O 1
ATOM 724 N N . MET A 1 88 ? 12.879 -11.391 -26.069 1.00 91.56 88 MET A N 1
ATOM 725 C CA . MET A 1 88 ? 12.034 -12.499 -25.627 1.00 91.56 88 MET A CA 1
ATOM 726 C C . MET A 1 88 ? 10.585 -12.053 -25.403 1.00 91.56 88 MET A C 1
ATOM 728 O O . MET A 1 88 ? 10.325 -10.852 -25.293 1.00 91.56 88 MET A O 1
ATOM 732 N N . PRO A 1 89 ? 9.619 -12.989 -25.359 1.00 93.94 89 PRO A N 1
ATOM 733 C CA . PRO A 1 89 ? 8.221 -12.646 -25.119 1.00 93.94 89 PRO A CA 1
ATOM 734 C C . PRO A 1 89 ? 8.052 -11.825 -23.835 1.00 93.94 89 PRO A C 1
ATOM 736 O O . PRO A 1 89 ? 8.646 -12.153 -22.806 1.00 93.94 89 PRO A O 1
ATOM 739 N N . ALA A 1 90 ? 7.209 -10.788 -23.868 1.00 91.12 90 ALA A N 1
ATOM 740 C CA . ALA A 1 90 ? 7.021 -9.870 -22.740 1.00 91.12 90 ALA A CA 1
ATOM 741 C C . ALA A 1 90 ? 6.603 -10.577 -21.436 1.00 91.12 90 ALA A C 1
ATOM 743 O O . ALA A 1 90 ? 7.028 -10.174 -20.355 1.00 91.12 90 ALA A O 1
ATOM 744 N N . VAL A 1 91 ? 5.848 -11.678 -21.534 1.00 91.00 91 VAL A N 1
ATOM 745 C CA . VAL A 1 91 ? 5.492 -12.533 -20.387 1.00 91.00 91 VAL A CA 1
ATOM 746 C C . VAL A 1 91 ? 6.738 -13.099 -19.700 1.00 91.00 91 VAL A C 1
ATOM 748 O O . VAL A 1 91 ? 6.820 -13.067 -18.480 1.00 91.00 91 VAL A O 1
ATOM 751 N N . LYS A 1 92 ? 7.736 -13.569 -20.461 1.00 91.12 92 LYS A N 1
ATOM 752 C CA . LYS A 1 92 ? 8.972 -14.137 -19.897 1.00 91.12 92 LYS A CA 1
ATOM 753 C C . LYS A 1 92 ? 9.839 -13.089 -19.214 1.00 91.12 92 LYS A C 1
ATOM 755 O O . LYS A 1 92 ? 10.457 -13.379 -18.192 1.00 91.12 92 LYS A O 1
ATOM 760 N N . VAL A 1 93 ? 9.842 -11.863 -19.734 1.00 90.94 93 VAL A N 1
ATOM 761 C CA . VAL A 1 93 ? 10.506 -10.740 -19.060 1.00 90.94 93 VAL A CA 1
ATOM 762 C C . VAL A 1 93 ? 9.807 -10.404 -17.745 1.00 90.94 93 VAL A C 1
ATOM 764 O O . VAL A 1 93 ? 10.483 -10.238 -16.730 1.00 90.94 93 VAL A O 1
ATOM 767 N N . LEU A 1 94 ? 8.470 -10.361 -17.742 1.00 91.06 94 LEU A N 1
ATOM 768 C CA . LEU A 1 94 ? 7.693 -10.110 -16.530 1.00 91.06 94 LEU A CA 1
ATOM 769 C C . LEU A 1 94 ? 7.888 -11.219 -15.489 1.00 91.06 94 LEU A C 1
ATOM 771 O O . LEU A 1 94 ? 8.163 -10.907 -14.339 1.00 91.06 94 LEU A O 1
ATOM 775 N N . GLU A 1 95 ? 7.826 -12.494 -15.887 1.00 90.38 95 GLU A N 1
ATOM 776 C CA . GLU A 1 95 ? 8.091 -13.638 -15.001 1.00 90.38 95 GLU A CA 1
ATOM 777 C C . GLU A 1 95 ? 9.451 -13.510 -14.301 1.00 90.38 95 GLU A C 1
ATOM 779 O O . GLU A 1 95 ? 9.541 -13.696 -13.088 1.00 90.38 95 GLU A O 1
ATOM 784 N N . GLY A 1 96 ? 10.501 -13.147 -15.047 1.00 87.69 96 GLY A N 1
ATOM 785 C CA . GLY A 1 96 ? 11.837 -12.949 -14.487 1.00 87.69 96 GLY A CA 1
ATOM 786 C C . GLY A 1 96 ? 11.899 -11.810 -13.466 1.00 87.69 96 GLY A C 1
ATOM 787 O O . GLY A 1 96 ? 12.519 -11.961 -12.417 1.00 87.69 96 GLY A O 1
ATOM 788 N N . TYR A 1 97 ? 11.223 -10.690 -13.738 1.00 86.75 97 TYR A N 1
ATOM 789 C CA . TYR A 1 97 ? 11.114 -9.576 -12.792 1.00 86.75 97 TYR A CA 1
ATOM 790 C C . TYR A 1 97 ? 10.341 -9.983 -11.528 1.00 86.75 97 TYR A C 1
ATOM 792 O O . TYR A 1 97 ? 10.832 -9.826 -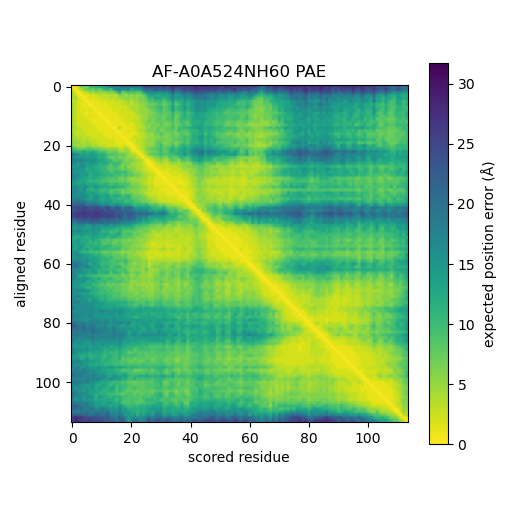10.408 1.00 86.75 97 TYR A O 1
ATOM 800 N N . THR A 1 98 ? 9.149 -10.558 -11.703 1.00 89.25 98 THR A N 1
ATOM 801 C CA . THR A 1 98 ? 8.250 -10.966 -10.618 1.00 89.25 98 THR A CA 1
ATOM 802 C C . THR A 1 98 ? 8.878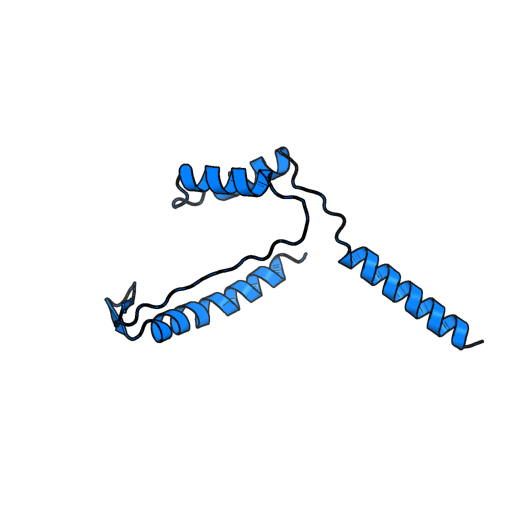 -12.042 -9.731 1.00 89.25 98 THR A C 1
ATOM 804 O O . THR A 1 98 ? 8.705 -11.991 -8.514 1.00 89.25 98 THR A O 1
ATOM 807 N N . GLY A 1 99 ? 9.650 -12.971 -10.307 1.00 88.62 99 GLY A N 1
ATOM 808 C CA . GLY A 1 99 ? 10.290 -14.071 -9.581 1.00 88.62 99 GLY A CA 1
ATOM 809 C C . GLY A 1 99 ? 11.272 -13.624 -8.494 1.00 88.62 99 GLY A C 1
ATOM 810 O O . GLY A 1 99 ? 11.369 -14.279 -7.460 1.00 88.62 99 GLY A O 1
ATOM 811 N N . SER A 1 100 ? 11.962 -12.497 -8.683 1.00 85.88 100 SER A N 1
ATOM 812 C CA . SER A 1 100 ? 12.843 -11.917 -7.656 1.00 85.88 100 SER A CA 1
ATOM 813 C C . SER A 1 100 ? 12.153 -10.832 -6.829 1.00 85.88 100 SER A C 1
ATOM 815 O O . SER A 1 100 ? 12.399 -10.720 -5.629 1.00 85.88 100 SER A O 1
ATOM 817 N N . PHE A 1 101 ? 11.274 -10.046 -7.453 1.00 87.75 101 PHE A N 1
ATOM 818 C CA . PHE A 1 101 ? 10.609 -8.917 -6.807 1.00 87.75 101 PHE A CA 1
ATOM 819 C C . PHE A 1 101 ? 9.573 -9.344 -5.760 1.00 87.75 101 PHE A C 1
ATOM 821 O O . PHE A 1 101 ? 9.573 -8.809 -4.655 1.00 87.75 101 PHE A O 1
ATOM 828 N N . VAL A 1 102 ? 8.700 -10.311 -6.069 1.00 89.38 102 VAL A N 1
ATOM 829 C CA . VAL A 1 102 ? 7.590 -10.687 -5.172 1.00 89.38 102 VAL A CA 1
ATOM 830 C C . VAL A 1 102 ? 8.074 -11.257 -3.835 1.00 89.38 102 VAL A C 1
ATOM 832 O O . VAL A 1 102 ? 7.558 -10.822 -2.807 1.00 89.38 102 VAL A O 1
ATOM 835 N N . PRO A 1 103 ? 9.075 -12.158 -3.781 1.00 90.31 103 PRO A N 1
ATOM 836 C CA . PRO A 1 103 ? 9.610 -12.621 -2.501 1.00 90.31 103 PRO A CA 1
ATOM 837 C C . PRO A 1 103 ? 10.194 -11.485 -1.653 1.00 90.31 103 PRO A C 1
ATOM 839 O O . PRO A 1 103 ? 9.949 -11.434 -0.449 1.00 90.31 103 PRO A O 1
ATOM 842 N N . ALA A 1 104 ? 10.919 -10.548 -2.275 1.00 88.19 104 ALA A N 1
ATOM 843 C CA . ALA A 1 104 ? 11.467 -9.383 -1.584 1.00 88.19 104 ALA A CA 1
ATOM 844 C C . ALA A 1 104 ? 10.359 -8.451 -1.071 1.00 88.19 104 ALA A C 1
ATOM 846 O O . ALA A 1 104 ? 10.434 -7.970 0.058 1.00 88.19 104 ALA A O 1
ATOM 847 N N . LEU A 1 105 ? 9.304 -8.249 -1.866 1.00 85.56 105 LEU A N 1
ATOM 848 C CA . LEU A 1 105 ? 8.129 -7.476 -1.471 1.00 85.56 105 LEU A CA 1
ATOM 849 C C . LEU A 1 105 ? 7.426 -8.108 -0.263 1.00 85.56 105 LEU A C 1
ATOM 851 O O . LEU A 1 105 ? 7.133 -7.409 0.700 1.00 85.56 105 LEU A O 1
ATOM 855 N N . ILE A 1 106 ? 7.197 -9.425 -0.279 1.00 87.25 106 ILE A N 1
ATOM 856 C CA . ILE A 1 106 ? 6.590 -10.146 0.851 1.00 87.25 106 ILE A CA 1
ATOM 857 C C . ILE A 1 106 ? 7.472 -10.023 2.098 1.00 87.25 106 ILE A C 1
ATOM 859 O O . ILE A 1 106 ? 6.967 -9.720 3.176 1.00 87.25 106 ILE A O 1
ATOM 863 N N . ALA A 1 107 ? 8.788 -10.201 1.957 1.00 87.12 107 ALA A N 1
ATOM 864 C CA . ALA A 1 107 ? 9.723 -10.057 3.069 1.00 87.12 107 ALA A CA 1
ATOM 865 C C . ALA A 1 107 ? 9.703 -8.639 3.667 1.00 87.12 107 ALA A C 1
ATOM 867 O O . ALA A 1 107 ? 9.691 -8.493 4.888 1.00 87.12 107 ALA A O 1
ATOM 868 N N . ALA A 1 108 ? 9.642 -7.603 2.826 1.00 80.31 108 ALA A N 1
ATOM 869 C CA . ALA A 1 108 ? 9.544 -6.213 3.266 1.00 80.31 108 ALA A CA 1
ATOM 870 C C . ALA A 1 108 ? 8.200 -5.905 3.950 1.00 80.31 108 ALA A C 1
ATOM 872 O O . ALA A 1 108 ? 8.173 -5.209 4.962 1.00 80.31 108 ALA A O 1
ATOM 873 N N . LEU A 1 109 ? 7.088 -6.455 3.452 1.00 74.81 109 LEU A N 1
ATOM 874 C CA . LEU A 1 109 ? 5.767 -6.278 4.067 1.00 74.81 109 LEU A CA 1
ATOM 875 C C . LEU A 1 109 ? 5.699 -6.876 5.479 1.00 74.81 109 LEU A C 1
ATOM 877 O O . LEU A 1 109 ? 5.106 -6.268 6.364 1.00 74.81 109 LEU A O 1
ATOM 881 N N . VAL A 1 110 ? 6.364 -8.010 5.717 1.00 70.75 110 VAL A N 1
ATOM 882 C CA . VAL A 1 110 ? 6.470 -8.618 7.059 1.00 70.75 110 VAL A CA 1
ATOM 883 C C . VAL A 1 110 ? 7.256 -7.731 8.037 1.00 70.75 110 VAL A C 1
ATOM 885 O O . VAL A 1 110 ? 7.009 -7.768 9.241 1.00 70.75 110 VAL A O 1
ATOM 888 N N . GLN A 1 111 ? 8.183 -6.905 7.543 1.00 63.47 111 GLN A N 1
ATOM 889 C CA . GLN A 1 111 ? 8.958 -5.981 8.378 1.00 63.47 111 GLN A CA 1
ATOM 890 C C . GLN A 1 111 ? 8.195 -4.703 8.752 1.00 63.47 111 GLN A C 1
ATOM 892 O O . GLN A 1 111 ? 8.566 -4.050 9.719 1.00 63.47 111 GLN A O 1
ATOM 897 N N . ILE A 1 112 ? 7.138 -4.346 8.015 1.00 55.31 112 ILE A N 1
ATOM 898 C CA . ILE A 1 112 ? 6.345 -3.124 8.244 1.00 55.31 112 ILE A CA 1
ATOM 899 C C . ILE A 1 112 ? 5.249 -3.340 9.309 1.00 55.31 112 ILE A C 1
ATOM 901 O O . ILE A 1 112 ? 4.687 -2.377 9.826 1.00 55.31 112 ILE A O 1
ATOM 905 N N . THR A 1 113 ? 4.953 -4.589 9.682 1.00 45.25 113 THR A N 1
ATOM 906 C CA . THR A 1 113 ? 3.892 -4.938 10.647 1.00 45.25 113 THR A CA 1
ATOM 907 C C . THR A 1 113 ? 4.296 -4.909 12.133 1.00 45.25 113 THR A C 1
ATOM 909 O O . THR A 1 113 ? 3.595 -5.520 12.938 1.00 45.25 113 THR A O 1
ATOM 912 N N . TRP A 1 114 ? 5.366 -4.199 12.520 1.00 32.84 114 TRP A N 1
ATOM 913 C CA . TRP A 1 114 ? 5.760 -3.994 13.927 1.00 32.84 114 TRP A CA 1
ATOM 914 C C . TRP A 1 114 ? 6.304 -2.590 14.188 1.00 32.84 114 TRP A C 1
ATOM 916 O O . TRP A 1 114 ? 7.178 -2.145 13.413 1.00 32.84 114 TRP A O 1
#

Solvent-accessible surface area (backbone atoms only — not comparable to full-atom values): 7080 Å² total; per-residue (Å²): 123,67,67,62,53,55,53,50,51,50,49,51,55,50,51,53,49,46,68,65,64,68,53,89,57,65,47,72,48,76,69,56,51,51,59,54,51,60,68,50,64,78,47,93,82,68,51,70,72,57,50,51,54,50,49,62,48,54,74,65,44,79,41,64,94,77,82,90,80,86,87,81,84,74,56,92,57,63,37,61,40,96,87,76,60,52,70,41,53,34,67,60,56,48,49,59,50,48,68,60,46,50,60,51,50,54,56,52,55,66,61,69,76,113